Protein AF-A0A537J3Q1-F1 (afdb_monomer_lite)

pLDDT: mean 94.46, std 5.45, range [74.19, 98.38]

Secondary structure (DSSP, 8-state):
-EEES---HHHHHHHHHTTS-S-SS--GGGGT-EEEE-EEETTEEE--S--HHHHHHHHHTT-EEGGG-S-TTS--S---TTEEESS-HHHHHHHHTTS----TT--GGGG-

Structure (mmCIF, N/CA/C/O backbone):
data_AF-A0A537J3Q1-F1
#
_entry.id   AF-A0A537J3Q1-F1
#
loop_
_atom_site.group_PDB
_atom_site.id
_atom_site.type_symbol
_atom_site.label_atom_id
_atom_site.label_alt_id
_atom_site.label_comp_id
_atom_site.label_asym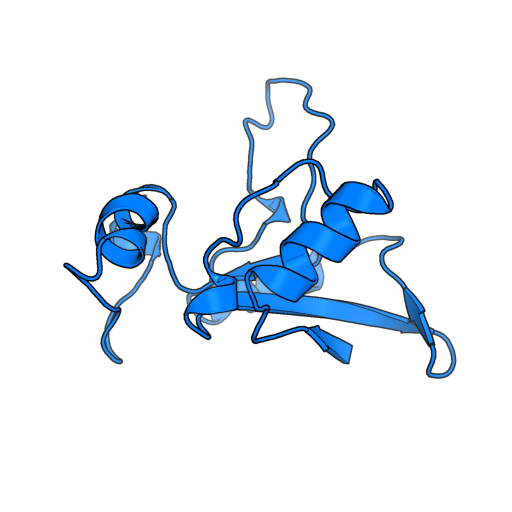_id
_atom_site.label_entity_id
_atom_site.label_seq_id
_atom_site.pdbx_PDB_ins_code
_atom_site.Cartn_x
_atom_site.Cartn_y
_atom_site.Cartn_z
_atom_site.occupancy
_atom_site.B_iso_or_equiv
_atom_site.auth_seq_id
_atom_site.auth_comp_id
_atom_site.auth_asym_id
_atom_site.auth_atom_id
_atom_site.pdbx_PDB_model_num
ATOM 1 N N . MET A 1 1 ? 9.613 -8.402 -6.698 1.00 95.69 1 MET A N 1
ATOM 2 C CA . MET A 1 1 ? 10.164 -8.836 -5.399 1.00 95.69 1 MET A CA 1
ATOM 3 C C . MET A 1 1 ? 9.420 -8.128 -4.284 1.00 95.69 1 MET A C 1
ATOM 5 O O . MET A 1 1 ? 9.027 -6.983 -4.477 1.00 95.69 1 MET A O 1
ATOM 9 N N . VAL A 1 2 ? 9.225 -8.790 -3.145 1.00 97.19 2 VAL A N 1
ATOM 10 C CA . VAL A 1 2 ? 8.698 -8.139 -1.936 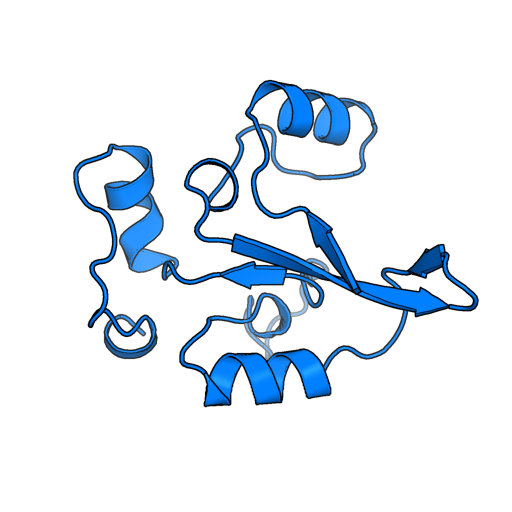1.00 97.19 2 VAL A CA 1
ATOM 11 C C . VAL A 1 2 ? 9.773 -7.196 -1.399 1.00 97.19 2 VAL A C 1
ATOM 13 O O . VAL A 1 2 ? 10.895 -7.640 -1.165 1.00 97.19 2 VAL A O 1
ATOM 16 N N . PHE A 1 3 ? 9.451 -5.911 -1.259 1.00 97.69 3 PHE A N 1
ATOM 17 C CA . PHE A 1 3 ? 10.389 -4.900 -0.768 1.00 97.69 3 PHE A CA 1
ATOM 18 C C . PHE A 1 3 ? 10.155 -4.573 0.705 1.00 97.69 3 PHE A C 1
ATOM 20 O O . PHE A 1 3 ? 11.093 -4.581 1.498 1.00 97.69 3 PHE A O 1
ATOM 27 N N . GLU A 1 4 ? 8.906 -4.303 1.086 1.00 97.50 4 GLU A N 1
ATOM 28 C CA . GLU A 1 4 ? 8.570 -3.929 2.457 1.00 97.50 4 GLU A CA 1
ATOM 29 C C . GLU A 1 4 ? 7.147 -4.356 2.812 1.00 97.50 4 GLU A C 1
ATOM 31 O O . GLU A 1 4 ? 6.202 -4.046 2.094 1.00 97.50 4 GLU A O 1
ATOM 36 N N . THR A 1 5 ? 6.993 -5.053 3.938 1.00 97.31 5 THR A N 1
ATOM 37 C CA . THR A 1 5 ? 5.690 -5.446 4.489 1.00 97.31 5 THR A CA 1
ATOM 38 C C . THR A 1 5 ? 5.376 -4.585 5.707 1.00 97.31 5 THR A C 1
ATOM 40 O O . THR A 1 5 ? 4.729 -3.549 5.593 1.00 97.31 5 THR A O 1
ATOM 43 N N . PHE A 1 6 ? 5.897 -4.947 6.876 1.00 97.94 6 PHE A N 1
ATOM 44 C CA . PHE A 1 6 ? 5.773 -4.136 8.074 1.00 97.94 6 PHE A CA 1
ATOM 45 C C . PHE A 1 6 ? 6.668 -2.896 7.996 1.00 97.94 6 PHE A C 1
ATOM 47 O O . PHE A 1 6 ? 7.870 -2.994 7.749 1.00 97.94 6 PHE A O 1
ATOM 54 N N . ARG A 1 7 ? 6.083 -1.735 8.299 1.00 98.12 7 ARG A N 1
ATOM 55 C CA . ARG A 1 7 ? 6.793 -0.462 8.459 1.00 98.12 7 ARG A CA 1
ATOM 56 C C . ARG A 1 7 ? 6.455 0.109 9.825 1.00 98.12 7 ARG A C 1
ATOM 58 O O . ARG A 1 7 ? 5.284 0.253 10.158 1.00 98.12 7 ARG A O 1
ATOM 65 N N . SER A 1 8 ? 7.474 0.460 10.602 1.00 98.00 8 SER A N 1
ATOM 66 C CA . SER A 1 8 ? 7.284 1.134 11.887 1.00 98.00 8 SER A CA 1
ATOM 67 C C . SER A 1 8 ? 7.098 2.642 11.706 1.00 98.00 8 SER A C 1
ATOM 69 O O . SER A 1 8 ? 7.541 3.228 10.714 1.00 98.00 8 SER A O 1
ATOM 71 N N . GLN A 1 9 ? 6.527 3.304 12.715 1.00 97.88 9 GLN A N 1
ATOM 72 C CA . GLN A 1 9 ? 6.448 4.769 12.748 1.00 97.88 9 GLN A CA 1
ATOM 73 C C . GLN A 1 9 ? 7.837 5.435 12.678 1.00 97.88 9 GLN A C 1
ATOM 75 O O . GLN A 1 9 ? 7.991 6.453 12.008 1.00 97.88 9 GLN A O 1
ATOM 80 N N . ALA A 1 10 ? 8.862 4.850 13.307 1.00 98.31 10 ALA A N 1
ATOM 81 C CA . ALA A 1 10 ? 10.233 5.359 13.227 1.00 98.31 10 ALA A CA 1
ATOM 82 C C . ALA A 1 10 ? 10.791 5.287 11.795 1.00 98.31 10 ALA A C 1
ATOM 84 O O . ALA A 1 10 ? 11.384 6.249 11.309 1.00 98.31 10 ALA A O 1
ATOM 85 N N . ARG A 1 11 ? 10.548 4.178 11.080 1.00 97.50 11 ARG A N 1
ATOM 86 C CA . ARG A 1 11 ? 10.955 4.044 9.676 1.00 97.50 11 ARG A CA 1
ATOM 87 C C . ARG A 1 11 ? 10.190 5.006 8.767 1.00 97.50 11 ARG A C 1
ATOM 89 O O . ARG A 1 11 ? 10.804 5.627 7.908 1.00 97.50 11 ARG A O 1
ATOM 96 N N . GLN A 1 12 ? 8.889 5.191 8.989 1.00 97.94 12 GLN A N 1
ATOM 97 C CA . GLN A 1 12 ? 8.105 6.192 8.261 1.00 97.94 12 GLN A CA 1
ATOM 98 C C . GLN A 1 12 ? 8.649 7.610 8.479 1.00 97.94 12 GLN A C 1
ATOM 100 O O . GLN A 1 12 ? 8.780 8.370 7.523 1.00 97.94 12 GLN A O 1
ATOM 105 N N . GLN A 1 13 ? 9.002 7.958 9.718 1.00 98.25 13 GLN A N 1
ATOM 106 C CA . GLN A 1 13 ? 9.576 9.262 10.037 1.00 98.25 13 GLN A CA 1
ATOM 107 C C . GLN A 1 13 ? 10.921 9.478 9.331 1.00 98.25 13 GLN A C 1
ATOM 109 O O . GLN A 1 13 ? 11.147 10.559 8.790 1.00 98.25 13 GLN A O 1
ATOM 114 N N . LEU A 1 14 ? 11.777 8.452 9.274 1.00 98.12 14 LEU A N 1
ATOM 115 C CA . LEU A 1 14 ? 13.031 8.503 8.522 1.00 98.12 14 LEU A CA 1
ATOM 116 C C . LEU A 1 14 ? 12.783 8.744 7.024 1.00 98.12 14 LEU A C 1
ATOM 118 O O . LEU A 1 14 ? 13.390 9.638 6.441 1.00 98.12 14 LEU A O 1
ATOM 122 N N . LEU A 1 15 ? 11.860 7.994 6.410 1.00 96.12 15 LEU A N 1
ATOM 123 C CA . LEU A 1 15 ? 11.501 8.170 4.997 1.00 96.12 15 LEU A CA 1
ATOM 124 C C . LEU A 1 15 ? 10.943 9.573 4.724 1.00 96.12 15 LEU A C 1
ATOM 126 O O . LEU A 1 15 ? 11.255 10.172 3.697 1.00 96.12 15 LEU A O 1
ATOM 130 N N . PHE A 1 16 ? 10.144 10.114 5.648 1.00 96.62 16 PHE A N 1
ATOM 131 C CA . PHE A 1 16 ? 9.613 11.471 5.546 1.00 96.62 16 PHE A CA 1
ATOM 132 C C . PHE A 1 16 ? 10.734 12.517 5.598 1.00 96.62 16 PHE A C 1
ATOM 134 O O . PHE A 1 16 ? 10.784 13.407 4.755 1.00 96.62 16 PHE A O 1
ATOM 141 N N . GLN A 1 17 ? 11.676 12.382 6.537 1.00 97.75 17 GLN A N 1
ATOM 142 C CA . GLN A 1 17 ? 12.839 13.272 6.653 1.00 97.75 17 GLN A CA 1
ATOM 143 C C . GLN A 1 17 ? 13.747 13.222 5.416 1.00 97.75 17 GLN A C 1
ATOM 145 O O . GLN A 1 17 ? 14.326 14.235 5.038 1.00 97.75 17 GLN A O 1
ATOM 150 N N . GLN A 1 18 ? 13.842 12.061 4.766 1.00 97.31 18 GLN A N 1
ATOM 151 C CA . GLN A 1 18 ? 14.575 11.872 3.511 1.00 97.31 18 GLN A CA 1
ATOM 152 C C . GLN A 1 18 ? 13.812 12.381 2.275 1.00 97.31 18 GLN A C 1
ATOM 154 O O . GLN A 1 18 ? 14.348 12.341 1.170 1.00 97.31 18 GLN A O 1
ATOM 159 N N . GLY A 1 19 ? 12.559 12.824 2.429 1.00 93.94 19 GLY A N 1
ATOM 160 C CA . GLY A 1 19 ? 11.700 13.234 1.317 1.00 93.94 19 GLY A CA 1
ATOM 161 C C . GLY A 1 19 ? 11.191 12.075 0.449 1.00 93.94 19 GLY A C 1
ATOM 162 O O . GLY A 1 19 ? 10.606 12.318 -0.603 1.00 93.94 19 GLY A O 1
ATOM 163 N N . ALA A 1 20 ? 11.374 10.821 0.878 1.00 90.94 20 ALA A N 1
ATOM 164 C CA . ALA A 1 20 ? 10.931 9.628 0.152 1.00 90.94 20 ALA A CA 1
ATOM 165 C C . ALA A 1 20 ? 9.409 9.405 0.235 1.00 90.94 20 ALA A C 1
ATOM 167 O O . ALA A 1 20 ? 8.837 8.641 -0.536 1.00 90.94 20 ALA A O 1
ATOM 168 N N . THR A 1 21 ? 8.734 10.072 1.170 1.00 90.62 21 THR A N 1
ATOM 169 C CA . THR A 1 21 ? 7.279 10.040 1.332 1.00 90.62 21 THR A CA 1
ATOM 170 C C . THR A 1 21 ? 6.773 11.391 1.822 1.00 90.62 21 THR A C 1
ATOM 172 O O . THR A 1 21 ? 7.473 12.115 2.526 1.00 90.62 21 THR A O 1
ATOM 175 N N . LYS A 1 22 ? 5.526 11.723 1.475 1.00 90.00 22 LYS A N 1
ATOM 176 C CA . LYS A 1 22 ? 4.831 12.920 1.975 1.00 90.00 22 LYS A CA 1
ATOM 177 C C . LYS A 1 22 ? 4.099 12.668 3.300 1.00 90.00 22 LYS A C 1
ATOM 179 O O . LYS A 1 22 ? 3.614 13.614 3.914 1.00 90.00 22 LYS A O 1
ATOM 184 N N . LEU A 1 23 ? 3.998 11.410 3.739 1.00 91.25 23 LEU A N 1
ATOM 185 C CA . LEU A 1 23 ? 3.236 11.020 4.925 1.00 91.25 23 LEU A CA 1
ATOM 186 C C . LEU A 1 23 ? 4.145 10.923 6.153 1.00 91.25 23 LEU A C 1
ATOM 188 O O . LEU A 1 23 ? 5.103 10.155 6.166 1.00 91.25 23 LEU A O 1
ATOM 192 N N . GLN A 1 24 ? 3.816 11.663 7.211 1.00 95.25 24 GLN A N 1
ATOM 193 C CA . GLN A 1 24 ? 4.560 11.605 8.477 1.00 95.25 24 GLN A CA 1
ATOM 194 C C . GLN A 1 24 ? 4.172 10.402 9.338 1.00 95.25 24 GLN A C 1
ATOM 196 O O . GLN A 1 24 ? 5.007 9.856 10.055 1.00 95.25 24 GLN A O 1
ATOM 201 N N . LYS A 1 25 ? 2.898 10.006 9.296 1.00 96.38 25 LYS A N 1
ATOM 202 C CA . LYS A 1 25 ? 2.370 8.882 10.072 1.00 96.38 25 LYS A CA 1
ATOM 203 C C . LYS A 1 25 ? 2.331 7.633 9.216 1.00 96.38 25 LYS A C 1
ATOM 205 O O . LYS A 1 25 ? 1.977 7.699 8.040 1.00 96.38 25 LYS A O 1
ATOM 210 N N . VAL A 1 26 ? 2.715 6.509 9.807 1.00 96.06 26 VAL A N 1
ATOM 211 C CA . VAL A 1 26 ? 2.666 5.227 9.114 1.00 96.06 26 VAL A CA 1
ATOM 212 C C . VAL A 1 26 ? 1.216 4.771 8.963 1.00 96.06 26 VAL A C 1
ATOM 214 O O . VAL A 1 26 ? 0.413 4.919 9.883 1.00 96.06 26 VAL A O 1
ATOM 217 N N . GLY 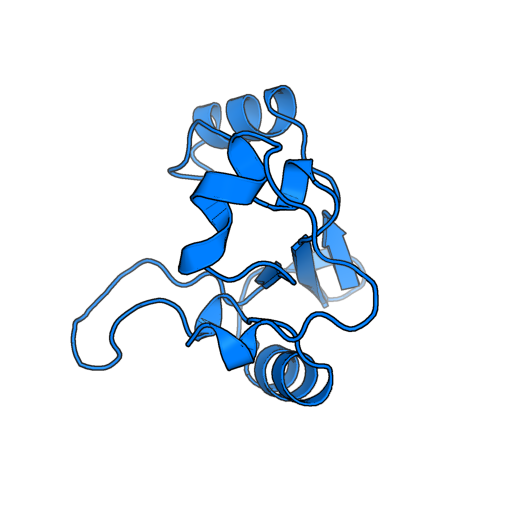A 1 27 ? 0.884 4.254 7.782 1.00 95.88 27 GLY A N 1
ATOM 218 C CA . GLY A 1 27 ? -0.443 3.731 7.470 1.00 95.88 27 GLY A CA 1
ATOM 219 C C . GLY A 1 27 ? -0.557 2.227 7.714 1.00 95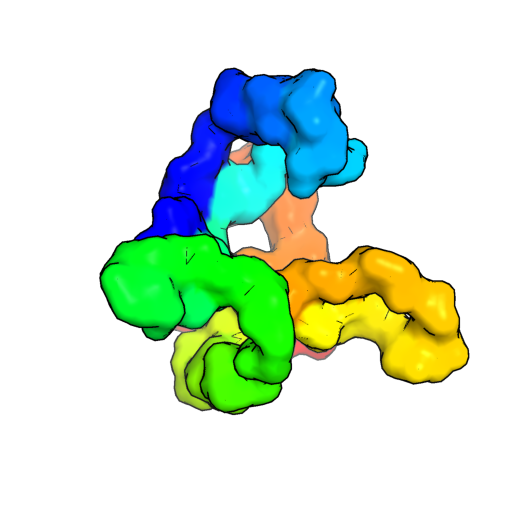.88 27 GLY A C 1
ATOM 220 O O . GLY A 1 27 ? -0.023 1.676 8.678 1.00 95.88 27 GLY A O 1
ATOM 221 N N . VAL A 1 28 ? -1.229 1.547 6.785 1.00 97.75 28 VAL A N 1
ATOM 222 C CA . VAL A 1 28 ? -1.612 0.128 6.873 1.00 97.75 28 VAL A CA 1
ATOM 223 C C . VAL A 1 28 ? -0.416 -0.827 7.050 1.00 97.75 28 VAL A C 1
ATOM 225 O O . VAL A 1 28 ? -0.550 -1.857 7.714 1.00 97.75 28 VAL A O 1
ATOM 228 N N . HIS A 1 29 ? 0.780 -0.462 6.573 1.00 98.25 29 HIS A N 1
ATOM 229 C CA . HIS A 1 29 ? 2.012 -1.229 6.808 1.00 98.25 29 HIS A CA 1
ATOM 230 C C . HIS A 1 29 ? 2.295 -1.499 8.296 1.00 98.25 29 HIS A C 1
ATOM 232 O O . HIS A 1 29 ? 2.789 -2.570 8.639 1.00 98.25 29 HIS A O 1
ATOM 238 N N . ASN A 1 30 ? 1.947 -0.579 9.202 1.00 98.06 30 ASN A N 1
ATOM 239 C CA . ASN A 1 30 ? 2.187 -0.745 10.643 1.00 98.06 30 ASN A CA 1
ATOM 240 C C . ASN A 1 30 ? 1.316 -1.834 11.287 1.00 98.06 30 ASN A C 1
ATOM 242 O O . ASN A 1 30 ? 1.523 -2.196 12.440 1.00 98.06 30 ASN A O 1
ATOM 246 N N . PHE A 1 31 ? 0.347 -2.361 10.542 1.00 97.81 31 PHE A N 1
ATOM 247 C CA . PHE A 1 31 ? -0.569 -3.410 10.980 1.00 97.81 31 PHE A CA 1
ATOM 248 C C . PHE A 1 31 ? -0.293 -4.753 10.289 1.00 97.81 31 PHE A C 1
ATOM 250 O O . PHE A 1 31 ? -1.036 -5.709 10.503 1.00 97.81 31 PHE A O 1
ATOM 257 N N . GLY A 1 32 ? 0.752 -4.835 9.452 1.00 97.12 32 GLY A N 1
ATOM 258 C CA . GLY A 1 32 ? 1.085 -6.045 8.690 1.00 97.12 32 GLY A CA 1
ATOM 259 C C . GLY A 1 32 ? 0.079 -6.373 7.582 1.00 97.12 32 GLY A C 1
ATOM 260 O O . GLY A 1 32 ? -0.001 -7.514 7.144 1.00 97.12 32 GLY A O 1
ATOM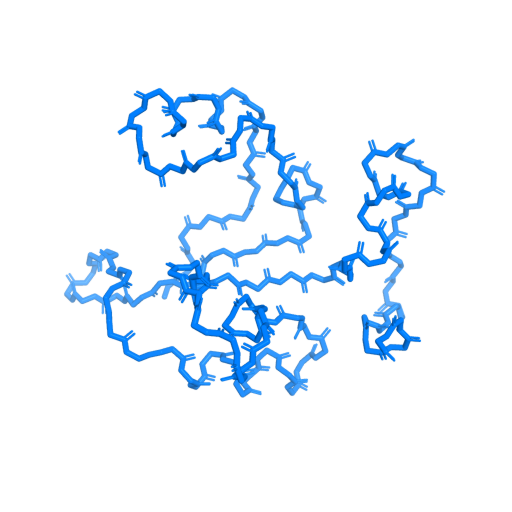 261 N N . LEU A 1 33 ? -0.705 -5.383 7.145 1.00 97.88 33 LEU A N 1
ATOM 262 C CA . LEU A 1 33 ? -1.803 -5.551 6.184 1.00 97.88 33 LEU A CA 1
ATOM 263 C C . LEU A 1 33 ? -1.512 -4.914 4.819 1.00 97.88 33 LEU A C 1
ATOM 265 O O . LEU A 1 33 ? -2.425 -4.777 4.005 1.00 97.88 33 LEU A O 1
ATOM 269 N N . ALA A 1 34 ? -0.270 -4.495 4.586 1.00 98.25 34 ALA A N 1
ATOM 270 C CA . ALA A 1 34 ? 0.174 -3.909 3.331 1.00 98.25 34 ALA A CA 1
ATOM 271 C C . ALA A 1 34 ? 1.555 -4.426 2.930 1.00 98.25 34 ALA A C 1
ATOM 273 O O . ALA A 1 34 ? 2.339 -4.871 3.775 1.00 98.25 34 ALA A O 1
ATOM 274 N N . CYS A 1 35 ? 1.836 -4.359 1.635 1.00 98.19 35 CYS A N 1
ATOM 275 C CA . CYS A 1 35 ? 3.090 -4.789 1.049 1.00 98.19 35 CYS A CA 1
ATOM 276 C C . CYS A 1 35 ? 3.436 -3.917 -0.157 1.00 98.19 35 CYS A C 1
ATOM 278 O O . CYS A 1 35 ? 2.599 -3.712 -1.031 1.00 98.19 35 CYS A O 1
ATOM 280 N N . ASP A 1 36 ? 4.696 -3.499 -0.241 1.00 98.06 36 ASP A N 1
ATOM 281 C CA . ASP A 1 36 ? 5.260 -2.902 -1.446 1.00 98.06 36 ASP A CA 1
ATOM 282 C C . ASP A 1 36 ? 5.984 -3.994 -2.243 1.00 98.06 36 ASP A C 1
ATOM 284 O O . ASP A 1 36 ? 6.909 -4.651 -1.744 1.00 98.06 36 ASP A O 1
ATOM 288 N N . ILE A 1 37 ? 5.551 -4.211 -3.484 1.00 98.38 37 ILE A N 1
ATOM 289 C CA . ILE A 1 37 ? 6.118 -5.184 -4.419 1.00 98.38 37 ILE A CA 1
ATOM 290 C C . ILE A 1 37 ? 6.714 -4.419 -5.597 1.00 98.38 37 ILE A C 1
ATOM 292 O O . ILE A 1 37 ? 6.015 -3.843 -6.424 1.00 98.38 37 ILE A O 1
ATOM 296 N N . VAL A 1 38 ? 8.040 -4.439 -5.683 1.00 97.88 38 VAL A N 1
ATOM 297 C CA . VAL A 1 38 ? 8.809 -3.689 -6.685 1.00 97.88 38 VAL A CA 1
ATOM 298 C C . VAL A 1 38 ? 9.367 -4.622 -7.755 1.00 97.88 38 VAL A C 1
ATOM 300 O O . VAL A 1 38 ? 9.447 -5.843 -7.565 1.00 97.88 38 VAL A O 1
ATOM 303 N N . LYS A 1 39 ? 9.806 -4.076 -8.890 1.00 97.44 39 LYS A N 1
ATOM 304 C CA . LYS A 1 39 ? 10.531 -4.876 -9.886 1.00 97.44 39 LYS A CA 1
ATOM 305 C C . LYS A 1 39 ? 11.895 -5.269 -9.334 1.00 97.44 39 LYS A C 1
ATOM 307 O O . LYS A 1 39 ? 12.511 -4.496 -8.611 1.00 97.44 39 LYS A O 1
ATOM 312 N N . SER A 1 40 ? 12.355 -6.464 -9.690 1.00 97.12 40 SER A N 1
ATOM 313 C CA . SER A 1 40 ? 13.744 -6.868 -9.476 1.00 97.12 40 SER A CA 1
ATOM 314 C C . SER A 1 40 ? 14.457 -6.795 -10.818 1.00 97.12 40 SER A C 1
ATOM 316 O O . SER A 1 40 ? 14.099 -7.525 -11.741 1.00 97.12 40 SER A O 1
ATOM 318 N N . ILE A 1 41 ? 15.411 -5.879 -10.945 1.00 96.69 41 ILE A N 1
ATOM 319 C CA . ILE A 1 41 ? 16.215 -5.689 -12.152 1.00 96.69 41 ILE A CA 1
ATOM 320 C C . ILE A 1 41 ? 17.637 -6.087 -11.785 1.00 96.69 41 ILE A C 1
ATOM 322 O O . ILE A 1 41 ? 18.293 -5.388 -11.023 1.00 96.69 41 ILE A O 1
ATOM 326 N N . ASN A 1 42 ? 18.091 -7.239 -12.281 1.00 96.06 42 ASN A N 1
ATOM 327 C CA . ASN A 1 42 ? 19.394 -7.821 -11.929 1.00 96.06 42 ASN A CA 1
ATOM 328 C C . ASN A 1 42 ? 19.599 -8.040 -10.415 1.00 96.06 42 ASN A C 1
ATOM 330 O O . ASN A 1 42 ? 20.719 -7.968 -9.925 1.00 96.06 42 ASN A O 1
ATOM 334 N N . GLY A 1 43 ? 18.521 -8.310 -9.672 1.00 95.50 43 GLY A N 1
ATOM 335 C CA . GLY A 1 43 ? 18.561 -8.483 -8.216 1.00 95.50 43 GLY A CA 1
ATOM 336 C C . GLY A 1 43 ? 18.289 -7.203 -7.423 1.00 95.50 43 GLY A C 1
ATOM 337 O O . GLY A 1 43 ? 17.883 -7.300 -6.267 1.00 95.50 43 GLY A O 1
ATOM 338 N N . ASP A 1 44 ? 18.384 -6.029 -8.050 1.00 97.25 44 ASP A N 1
ATOM 339 C CA . ASP A 1 44 ? 18.150 -4.747 -7.385 1.00 97.25 44 ASP A CA 1
ATOM 340 C C . ASP A 1 44 ? 16.677 -4.306 -7.458 1.00 97.25 44 ASP A C 1
ATOM 342 O O . ASP A 1 44 ? 16.000 -4.537 -8.471 1.00 97.25 44 ASP A O 1
ATOM 346 N N . PRO A 1 45 ? 16.149 -3.649 -6.407 1.00 97.12 45 PRO A N 1
ATOM 347 C CA . PRO A 1 45 ? 14.784 -3.139 -6.398 1.00 97.12 45 PRO A CA 1
ATOM 348 C C . PRO A 1 45 ? 14.621 -1.922 -7.320 1.00 97.12 45 PRO A C 1
ATOM 350 O O . PRO A 1 45 ? 15.437 -1.001 -7.325 1.00 97.12 45 PRO A O 1
ATOM 353 N N . SER A 1 46 ? 13.513 -1.878 -8.062 1.00 96.31 46 SER A N 1
ATOM 354 C CA . SER A 1 46 ? 13.136 -0.737 -8.899 1.00 96.31 46 SER A CA 1
ATOM 355 C C . SER A 1 46 ? 11.647 -0.411 -8.785 1.00 96.31 46 SER A C 1
ATOM 357 O O . SER A 1 46 ? 10.785 -1.250 -9.052 1.00 96.31 46 SER A O 1
ATOM 359 N N . TRP A 1 47 ? 11.359 0.850 -8.458 1.00 94.81 47 TRP A N 1
ATOM 360 C CA . TRP A 1 47 ? 10.016 1.446 -8.414 1.00 94.81 47 TRP A CA 1
ATOM 361 C C . TRP A 1 47 ? 9.556 1.996 -9.769 1.00 94.81 47 TRP A C 1
ATOM 363 O O . TRP A 1 47 ? 8.499 2.609 -9.866 1.00 94.81 47 TRP A O 1
ATOM 373 N N . LYS A 1 48 ? 10.372 1.847 -10.820 1.00 93.00 48 LYS A N 1
ATOM 374 C CA . LYS A 1 48 ? 10.091 2.418 -12.140 1.00 93.00 48 LYS A CA 1
ATOM 375 C C . LYS A 1 48 ? 9.378 1.422 -13.053 1.00 93.00 48 LYS A C 1
ATOM 377 O O . LYS A 1 48 ? 9.681 0.228 -13.067 1.00 93.00 48 LYS A O 1
ATOM 382 N N . GLY A 1 49 ? 8.536 1.967 -13.925 1.00 91.94 49 GLY A N 1
ATOM 383 C CA . GLY A 1 49 ? 7.866 1.249 -15.006 1.00 91.94 49 GLY A CA 1
ATOM 384 C C . GLY A 1 49 ? 6.449 0.813 -14.648 1.00 91.94 49 GLY A C 1
ATOM 385 O O . GLY A 1 49 ? 5.900 1.241 -13.643 1.00 91.94 49 GLY A O 1
ATOM 386 N N . ASP A 1 50 ? 5.873 -0.030 -15.503 1.00 94.12 50 ASP A N 1
ATOM 387 C CA . ASP A 1 50 ? 4.482 -0.470 -15.378 1.00 94.12 50 ASP A CA 1
ATOM 388 C C . ASP A 1 50 ? 4.286 -1.575 -14.324 1.00 94.12 50 ASP A C 1
ATOM 390 O O . ASP A 1 50 ? 5.059 -2.538 -14.295 1.00 94.12 50 ASP A O 1
ATOM 394 N N . PHE A 1 51 ? 3.255 -1.426 -13.494 1.00 97.25 51 PHE A N 1
ATOM 395 C CA . PHE A 1 51 ? 2.821 -2.364 -12.456 1.00 97.25 51 PHE A CA 1
ATOM 396 C C . PHE A 1 51 ? 1.375 -2.850 -12.675 1.00 97.25 51 PHE A C 1
ATOM 398 O O . PHE A 1 51 ? 0.794 -3.442 -11.774 1.00 97.25 51 PHE A O 1
ATOM 405 N N . SER A 1 52 ? 0.798 -2.655 -13.863 1.00 96.44 52 SER A N 1
ATOM 406 C CA . SER A 1 52 ? -0.544 -3.131 -14.240 1.00 96.44 52 SER A CA 1
ATOM 407 C C . SER A 1 52 ? -0.785 -4.608 -13.902 1.00 96.44 52 SER A C 1
ATOM 409 O O . SER A 1 52 ? -1.764 -4.930 -13.239 1.00 96.44 52 SER A O 1
ATOM 411 N N . LEU A 1 53 ? 0.163 -5.492 -14.234 1.00 97.12 53 LEU A N 1
ATOM 412 C CA . LEU A 1 53 ? 0.094 -6.917 -13.883 1.00 97.12 53 LEU A CA 1
ATOM 413 C C . LEU A 1 53 ? 0.002 -7.154 -12.364 1.00 97.12 53 LEU A C 1
ATOM 415 O O . LEU A 1 53 ? -0.674 -8.079 -11.922 1.00 97.12 53 LEU A O 1
ATOM 419 N N . LEU A 1 54 ? 0.681 -6.337 -11.549 1.00 98.19 54 LEU A N 1
ATOM 420 C CA . LEU A 1 54 ? 0.544 -6.415 -10.092 1.00 98.19 54 LEU A CA 1
ATOM 421 C C . LEU A 1 54 ? -0.878 -6.031 -9.667 1.00 98.19 54 LEU A C 1
ATOM 423 O O . LEU A 1 54 ? -1.428 -6.701 -8.799 1.00 98.19 54 LEU A O 1
ATOM 427 N N . GLY A 1 55 ? -1.465 -5.004 -10.284 1.00 97.50 55 GLY A N 1
ATOM 428 C CA . GLY A 1 55 ? -2.857 -4.613 -10.064 1.00 97.50 55 GLY A CA 1
ATOM 429 C C . GLY A 1 55 ? -3.841 -5.732 -10.403 1.00 97.50 55 GLY A C 1
ATOM 430 O O . GLY A 1 55 ? -4.628 -6.127 -9.548 1.00 97.50 55 GLY A O 1
ATOM 431 N N . GLU A 1 56 ? -3.728 -6.325 -11.595 1.00 98.06 56 GLU A N 1
ATOM 432 C CA . GLU A 1 56 ? -4.572 -7.453 -12.022 1.00 98.06 56 GLU A CA 1
ATOM 433 C C . GLU A 1 56 ? -4.500 -8.629 -11.037 1.00 98.06 56 GLU A C 1
ATOM 435 O O . GLU A 1 56 ? -5.524 -9.188 -10.629 1.00 98.06 56 GLU A O 1
ATOM 440 N N . LEU A 1 57 ? -3.286 -8.984 -10.601 1.00 97.88 57 LEU A N 1
ATOM 441 C CA . LEU A 1 57 ? -3.098 -10.036 -9.609 1.00 97.88 57 LEU A CA 1
ATOM 442 C C . LEU A 1 57 ? -3.679 -9.631 -8.252 1.00 97.88 57 LEU A C 1
ATOM 444 O O . LEU A 1 57 ? -4.390 -10.432 -7.648 1.00 97.88 57 LEU A O 1
ATOM 448 N N . ALA A 1 58 ? -3.435 -8.408 -7.780 1.00 97.69 58 ALA A N 1
ATOM 449 C CA . ALA A 1 58 ? -3.992 -7.913 -6.524 1.00 97.69 58 ALA A CA 1
ATOM 450 C C . ALA A 1 58 ? -5.520 -8.057 -6.508 1.00 97.69 58 ALA A C 1
ATOM 452 O O . ALA A 1 58 ? -6.067 -8.649 -5.577 1.00 97.69 58 ALA A O 1
ATOM 453 N N . HIS A 1 59 ? -6.187 -7.642 -7.586 1.00 96.62 59 HIS A N 1
ATOM 454 C CA . HIS A 1 59 ? -7.635 -7.768 -7.734 1.00 96.62 59 HIS A CA 1
ATOM 455 C C . HIS A 1 59 ? -8.090 -9.227 -7.705 1.00 96.62 59 HIS A C 1
ATOM 457 O O . HIS A 1 59 ? -9.006 -9.572 -6.959 1.00 96.62 59 HIS A O 1
ATOM 463 N N . SER A 1 60 ? -7.406 -10.109 -8.443 1.00 96.88 60 SER A N 1
ATOM 464 C CA . SER A 1 60 ? -7.734 -11.543 -8.481 1.00 96.88 60 SER A CA 1
ATOM 465 C C . SER A 1 60 ? -7.612 -12.247 -7.120 1.00 96.88 60 SER A C 1
ATOM 467 O O . SER A 1 60 ? -8.267 -13.263 -6.892 1.00 96.88 60 SER A O 1
ATOM 469 N N . TYR A 1 61 ? -6.811 -11.691 -6.205 1.00 95.31 61 TYR A N 1
ATOM 470 C CA . TYR A 1 61 ? -6.589 -12.211 -4.855 1.00 95.31 61 TYR A CA 1
ATOM 471 C C . TYR A 1 61 ? -7.284 -11.393 -3.754 1.00 95.31 61 TYR A C 1
ATOM 473 O O . TYR A 1 61 ? -7.012 -11.611 -2.572 1.00 95.31 61 TYR A O 1
ATOM 481 N N . GLY A 1 62 ? -8.192 -10.475 -4.100 1.00 94.69 62 GLY A N 1
ATOM 482 C CA . GLY A 1 62 ? -8.955 -9.720 -3.102 1.00 94.69 62 GLY A CA 1
ATOM 483 C C . GLY A 1 62 ? -8.124 -8.673 -2.348 1.00 94.69 62 GLY A C 1
ATOM 484 O O . GLY A 1 62 ? -8.361 -8.435 -1.163 1.00 94.69 62 GLY A O 1
ATOM 485 N N . LEU A 1 63 ? -7.120 -8.077 -2.996 1.00 96.94 63 LEU A N 1
ATOM 486 C CA . LEU A 1 63 ? -6.282 -7.008 -2.450 1.00 96.94 63 LEU A CA 1
ATOM 487 C C . LEU A 1 63 ? -6.546 -5.692 -3.179 1.00 96.94 63 LEU A C 1
ATOM 489 O O . LEU A 1 63 ? -6.673 -5.657 -4.398 1.00 96.94 63 LEU A O 1
ATOM 493 N N . ILE A 1 64 ? -6.528 -4.589 -2.434 1.00 97.06 64 ILE A N 1
ATOM 494 C CA . ILE A 1 64 ? -6.545 -3.245 -3.012 1.00 97.06 64 ILE A CA 1
ATOM 495 C C . ILE A 1 64 ? -5.161 -2.932 -3.563 1.00 97.06 64 ILE A C 1
ATOM 497 O O . ILE A 1 64 ? -4.160 -3.151 -2.878 1.00 97.06 64 ILE A O 1
ATOM 501 N N . TRP A 1 65 ? -5.115 -2.356 -4.760 1.00 97.31 65 TRP A N 1
ATOM 502 C CA . TRP A 1 65 ? -3.894 -1.872 -5.386 1.00 97.31 65 TRP A CA 1
ATOM 503 C C . TRP A 1 65 ? -3.814 -0.343 -5.320 1.00 97.31 65 TRP A C 1
ATOM 505 O O . TRP A 1 65 ? -4.770 0.361 -5.636 1.00 97.31 65 TRP A O 1
ATOM 515 N N . GLY A 1 66 ? -2.660 0.192 -4.916 1.00 94.88 66 GLY A N 1
ATOM 516 C CA . GLY A 1 66 ? -2.445 1.637 -4.801 1.00 94.88 66 GLY A CA 1
ATOM 517 C C . GLY A 1 66 ? -2.409 2.374 -6.145 1.00 94.88 66 GLY A C 1
ATOM 518 O O . GLY A 1 66 ? -2.514 3.600 -6.178 1.00 94.88 66 GLY A O 1
ATOM 519 N N . GLY A 1 67 ? -2.301 1.644 -7.261 1.00 93.38 67 GLY A N 1
ATOM 520 C CA . GLY A 1 67 ? -2.451 2.200 -8.608 1.00 93.38 67 GLY A CA 1
ATOM 521 C C . GLY A 1 67 ? -3.878 2.647 -8.938 1.00 93.38 67 GLY A C 1
ATOM 522 O O . GLY A 1 67 ? -4.041 3.524 -9.781 1.00 93.38 67 GLY A O 1
ATOM 523 N N . ASP A 1 68 ? -4.886 2.122 -8.232 1.00 91.69 68 ASP A N 1
ATOM 524 C CA . ASP A 1 68 ? -6.290 2.520 -8.403 1.00 91.69 68 ASP A CA 1
ATOM 525 C C . ASP A 1 68 ? -6.644 3.798 -7.630 1.00 91.69 68 ASP A C 1
ATOM 527 O O . ASP A 1 68 ? -7.757 4.314 -7.733 1.00 91.69 68 ASP A O 1
ATOM 531 N N . TRP A 1 69 ? -5.733 4.303 -6.793 1.00 90.25 69 TRP A N 1
ATOM 532 C CA . TRP A 1 69 ? -6.021 5.446 -5.939 1.00 90.25 69 TRP A CA 1
ATOM 533 C C . TRP A 1 69 ? -6.013 6.761 -6.705 1.00 90.25 69 TRP A C 1
ATOM 535 O O . TRP A 1 69 ? -5.047 7.115 -7.375 1.00 90.25 69 TRP A O 1
ATOM 545 N N . GLY A 1 70 ? -7.070 7.536 -6.477 1.00 83.94 70 GLY A N 1
ATOM 546 C CA . GLY A 1 70 ? -7.318 8.800 -7.150 1.00 83.94 70 GLY A CA 1
ATOM 547 C C . GLY A 1 70 ? -8.532 8.701 -8.063 1.00 83.94 70 GLY A C 1
ATOM 548 O O . GLY A 1 70 ? -9.196 7.674 -8.152 1.00 83.94 70 GLY A O 1
ATOM 549 N N . ASN A 1 71 ? -8.876 9.815 -8.696 1.00 78.56 71 ASN A N 1
ATOM 550 C CA . ASN A 1 71 ? -9.929 9.847 -9.699 1.00 78.56 71 ASN A CA 1
ATOM 551 C C . ASN A 1 71 ? -9.249 9.918 -11.062 1.00 78.56 71 ASN A C 1
ATOM 553 O O . ASN A 1 71 ? -8.532 10.879 -11.322 1.00 78.56 71 ASN A O 1
ATOM 557 N N . SER A 1 72 ? -9.506 8.945 -11.934 1.00 76.12 72 SER A N 1
ATOM 558 C CA . SER A 1 72 ? -8.911 8.889 -13.275 1.00 76.12 72 SER A CA 1
ATOM 559 C C . SER A 1 72 ? -9.222 10.120 -14.139 1.00 76.12 72 SER A C 1
ATOM 561 O O . SER A 1 72 ? -8.459 10.442 -15.045 1.00 76.12 72 SER A O 1
ATOM 563 N N . ASN A 1 73 ? -10.302 10.848 -13.834 1.00 81.88 73 ASN A N 1
ATOM 564 C CA . ASN A 1 73 ? -10.688 12.086 -14.514 1.00 81.88 73 ASN A CA 1
ATOM 565 C C . ASN A 1 73 ? -10.059 13.347 -13.901 1.00 81.88 73 ASN A C 1
ATOM 567 O O . ASN A 1 73 ? -10.230 14.441 -14.438 1.00 81.88 73 ASN A O 1
ATOM 571 N N . VAL A 1 74 ? -9.363 13.230 -12.770 1.00 81.69 74 VAL A N 1
ATOM 572 C CA . VAL A 1 74 ? -8.714 14.352 -12.089 1.00 81.69 74 VAL A CA 1
ATOM 573 C C . VAL A 1 74 ? -7.210 14.122 -12.131 1.00 81.69 74 VAL A C 1
ATOM 575 O O . VAL A 1 74 ? -6.734 13.175 -11.517 1.00 81.69 74 VAL A O 1
ATOM 578 N N . PRO A 1 75 ? -6.422 14.981 -12.796 1.00 78.75 75 PRO A N 1
ATOM 579 C CA . PRO A 1 75 ? -4.972 14.852 -12.767 1.00 78.75 75 PRO A CA 1
ATOM 580 C C . PRO A 1 75 ? -4.448 14.842 -11.324 1.00 78.75 75 PRO A C 1
ATOM 582 O O . PRO A 1 75 ? -4.594 15.820 -10.590 1.00 78.75 75 PRO A O 1
ATOM 585 N N . HIS A 1 76 ? -3.814 13.743 -10.919 1.00 79.06 76 HIS A N 1
ATOM 586 C CA . HIS A 1 76 ? -3.103 13.631 -9.650 1.00 79.06 76 HIS A CA 1
ATOM 587 C C . HIS A 1 76 ? -1.682 13.123 -9.889 1.00 79.06 76 HIS A C 1
ATOM 589 O O . HIS A 1 76 ? -1.413 12.338 -10.791 1.00 79.06 76 HIS A O 1
ATOM 595 N N . SER A 1 77 ? -0.744 13.600 -9.072 1.00 76.81 77 SER A N 1
ATOM 596 C CA . SER A 1 77 ? 0.667 13.190 -9.125 1.00 76.81 77 SER A CA 1
ATOM 597 C C . SER A 1 77 ? 1.000 12.065 -8.146 1.00 76.81 77 SER A C 1
ATOM 599 O O . SER A 1 77 ? 2.146 11.629 -8.066 1.00 76.81 77 SER A O 1
ATOM 601 N N . PHE A 1 78 ? 0.018 11.622 -7.362 1.00 79.56 78 PHE A N 1
ATOM 602 C CA . PHE A 1 78 ? 0.187 10.543 -6.404 1.00 79.56 78 PHE A CA 1
ATOM 603 C C . PHE A 1 78 ? -0.215 9.226 -7.059 1.00 79.56 78 PHE A C 1
ATOM 605 O O . PHE A 1 78 ? -1.394 9.021 -7.320 1.00 79.56 78 PHE A O 1
ATOM 612 N N . ILE A 1 79 ? 0.765 8.377 -7.355 1.00 83.75 79 ILE A N 1
ATOM 613 C CA . ILE A 1 79 ? 0.557 7.031 -7.891 1.00 83.75 79 ILE A CA 1
ATOM 614 C C . ILE A 1 79 ? 1.387 6.090 -7.028 1.00 83.75 79 ILE A C 1
ATOM 616 O O . ILE A 1 79 ? 2.615 6.181 -7.038 1.00 83.75 79 ILE A O 1
ATOM 620 N N . ASP A 1 80 ? 0.725 5.194 -6.300 1.00 91.88 80 ASP A N 1
ATOM 621 C CA . ASP A 1 80 ? 1.378 4.225 -5.414 1.00 91.88 80 ASP A CA 1
ATOM 622 C C . ASP A 1 80 ? 1.277 2.806 -5.992 1.00 91.88 80 ASP A C 1
ATOM 624 O O . ASP A 1 80 ? 0.781 1.861 -5.390 1.00 91.88 80 ASP A O 1
ATOM 628 N N . SER A 1 81 ? 1.698 2.668 -7.249 1.00 94.88 81 SER A N 1
ATOM 629 C CA . SER A 1 81 ? 1.484 1.456 -8.055 1.00 94.88 81 SER A CA 1
ATOM 630 C C . SER A 1 81 ? 2.293 0.229 -7.613 1.00 94.88 81 SER A C 1
ATOM 632 O O . SER A 1 81 ? 2.063 -0.870 -8.110 1.00 94.88 81 SER A O 1
ATOM 634 N N . VAL A 1 82 ? 3.226 0.380 -6.673 1.00 96.94 82 VAL A N 1
ATOM 635 C CA . VAL A 1 82 ? 3.947 -0.753 -6.065 1.00 96.94 82 VAL A CA 1
ATOM 636 C C . VAL A 1 82 ? 3.209 -1.326 -4.858 1.00 96.94 82 VAL A C 1
ATOM 638 O O . VAL A 1 82 ? 3.570 -2.395 -4.369 1.00 96.94 82 VAL A O 1
ATOM 641 N N . HIS A 1 83 ? 2.211 -0.601 -4.361 1.00 97.56 83 HIS A N 1
ATOM 642 C CA . HIS A 1 83 ? 1.569 -0.860 -3.092 1.00 97.56 83 HIS A CA 1
ATOM 643 C C . HIS A 1 83 ? 0.338 -1.742 -3.255 1.00 97.56 83 HIS A C 1
ATOM 645 O O . HIS A 1 83 ? -0.513 -1.503 -4.114 1.00 97.56 83 HIS A O 1
ATOM 651 N N . VAL A 1 84 ? 0.207 -2.732 -2.378 1.00 98.25 84 VAL A N 1
ATOM 652 C CA . VAL A 1 84 ? -1.030 -3.490 -2.192 1.00 98.25 84 VAL A CA 1
ATOM 653 C C . VAL A 1 84 ? -1.398 -3.528 -0.718 1.00 98.25 84 VAL A C 1
ATOM 655 O O . VAL A 1 84 ? -0.527 -3.623 0.150 1.00 98.25 84 VAL A O 1
ATOM 658 N N . GLN A 1 85 ? -2.693 -3.495 -0.417 1.00 97.94 85 GLN A N 1
ATOM 659 C CA . GLN A 1 85 ? -3.168 -3.596 0.956 1.00 97.94 85 GLN A CA 1
ATOM 660 C C . GLN A 1 85 ? -4.488 -4.337 1.083 1.00 97.94 85 GLN A C 1
ATOM 662 O O . GLN A 1 85 ? -5.312 -4.385 0.174 1.00 97.94 85 GLN A O 1
ATOM 667 N N . ARG A 1 86 ? -4.698 -4.895 2.272 1.00 96.12 86 ARG A N 1
ATOM 668 C CA . ARG A 1 86 ? -5.923 -5.609 2.604 1.00 96.12 86 ARG A CA 1
ATOM 669 C C . ARG A 1 86 ? -7.011 -4.693 3.149 1.00 96.12 86 ARG A C 1
ATOM 671 O O . ARG A 1 86 ? -8.157 -5.076 3.096 1.00 96.12 86 ARG A O 1
ATOM 678 N N . CYS A 1 87 ? -6.681 -3.517 3.685 1.00 96.56 87 CYS A N 1
ATOM 679 C CA . CYS A 1 87 ? -7.635 -2.608 4.332 1.00 96.56 87 CYS A CA 1
ATOM 680 C C . CYS A 1 87 ? -8.178 -1.558 3.347 1.00 96.56 87 CYS A C 1
ATOM 682 O O . CYS A 1 87 ? -7.390 -0.871 2.706 1.00 96.56 87 CYS A O 1
ATOM 684 N N . SER A 1 88 ? -9.497 -1.382 3.241 1.00 94.94 88 SER A N 1
ATOM 685 C CA . SER A 1 88 ? -10.090 -0.282 2.461 1.00 94.94 88 SER A CA 1
ATOM 686 C C . SER A 1 88 ? -9.849 1.088 3.101 1.00 94.94 88 SER A C 1
ATOM 688 O O . SER A 1 88 ? -9.647 1.193 4.312 1.00 94.94 88 SER A O 1
ATOM 690 N N . ILE A 1 89 ? -9.892 2.167 2.307 1.00 91.50 89 ILE A N 1
ATOM 691 C CA . ILE A 1 89 ? -9.788 3.545 2.830 1.00 91.50 89 ILE A CA 1
ATOM 692 C C . ILE A 1 89 ? -10.876 3.802 3.885 1.00 91.50 89 ILE A C 1
ATOM 694 O O . ILE A 1 89 ? -10.581 4.373 4.935 1.00 91.50 89 ILE A O 1
ATOM 698 N N . ALA A 1 90 ? -12.094 3.299 3.659 1.00 93.62 90 ALA A N 1
ATOM 699 C CA . ALA A 1 90 ? -13.213 3.407 4.593 1.00 93.62 90 ALA A CA 1
ATOM 700 C C . ALA A 1 90 ? -12.919 2.774 5.970 1.00 93.62 90 ALA A C 1
ATOM 702 O O . ALA A 1 90 ? -13.377 3.277 6.996 1.00 93.62 90 ALA A O 1
ATOM 703 N N . ARG A 1 91 ? -12.113 1.704 6.022 1.00 96.38 91 ARG A N 1
ATOM 704 C CA . ARG A 1 91 ? -11.763 0.995 7.267 1.00 96.38 91 ARG A CA 1
ATOM 705 C C . ARG A 1 91 ? -10.518 1.520 7.971 1.00 96.38 91 ARG A C 1
ATOM 707 O O . ARG A 1 91 ? -10.321 1.196 9.148 1.00 96.38 91 ARG A O 1
ATOM 714 N N . GLN A 1 92 ? -9.694 2.339 7.315 1.00 96.00 92 GLN A N 1
ATOM 715 C CA . GLN A 1 92 ? -8.420 2.801 7.881 1.00 96.00 92 GLN A CA 1
ATOM 716 C C . GLN A 1 92 ? -8.595 3.495 9.236 1.00 96.00 92 GLN A C 1
ATOM 718 O O . GLN A 1 92 ? -7.838 3.218 10.161 1.00 96.00 92 GLN A O 1
ATOM 723 N N . ALA A 1 93 ? -9.629 4.324 9.407 1.00 96.81 93 ALA A N 1
ATOM 724 C CA . ALA A 1 93 ? -9.887 4.999 10.681 1.00 96.81 93 ALA A CA 1
ATOM 725 C C . ALA A 1 93 ? -10.120 4.004 11.839 1.00 96.81 93 ALA A C 1
ATOM 727 O O . ALA A 1 93 ? -9.537 4.152 12.917 1.00 96.81 93 ALA A O 1
ATOM 728 N N . SER A 1 94 ? -10.918 2.955 11.610 1.00 97.62 94 SER A N 1
ATOM 729 C CA . SER A 1 94 ? -11.171 1.906 12.609 1.00 97.62 94 SER A CA 1
ATOM 730 C C . SER A 1 94 ? -9.957 1.008 12.855 1.00 97.62 94 SER A C 1
ATOM 732 O O . SER A 1 94 ? -9.717 0.611 13.993 1.00 97.62 94 SER A O 1
ATOM 734 N N . LEU A 1 95 ? -9.150 0.751 11.820 1.00 97.88 95 LEU A N 1
ATOM 735 C CA . LEU A 1 95 ? -7.886 0.029 11.956 1.00 97.88 95 LEU A CA 1
ATOM 736 C C . LEU A 1 95 ? -6.894 0.822 12.818 1.00 97.88 95 LEU A C 1
ATOM 738 O O . LEU A 1 95 ? -6.318 0.294 13.766 1.00 97.88 95 LEU A O 1
ATOM 742 N N . PHE A 1 96 ? -6.726 2.115 12.531 1.00 97.00 96 PHE A N 1
ATOM 743 C CA . PHE A 1 96 ? -5.737 2.965 13.199 1.00 97.00 96 PHE A CA 1
ATOM 744 C C . PHE A 1 96 ? -6.086 3.250 14.661 1.00 97.00 96 PHE A C 1
ATOM 746 O O . PHE A 1 96 ? -5.192 3.442 15.482 1.00 97.00 96 PHE A O 1
ATOM 753 N N . THR A 1 97 ? -7.376 3.232 14.997 1.00 97.12 97 THR A N 1
ATOM 754 C CA . THR A 1 97 ? -7.874 3.331 16.378 1.00 97.12 97 THR A CA 1
ATOM 755 C C . THR A 1 97 ? -8.009 1.969 17.071 1.00 97.12 97 THR A C 1
ATOM 757 O O . THR A 1 97 ? -8.504 1.908 18.196 1.00 97.12 97 THR A O 1
ATOM 760 N N . GLN A 1 98 ? -7.560 0.887 16.419 1.00 96.06 98 GLN A N 1
ATOM 761 C CA . GLN A 1 98 ? -7.601 -0.497 16.911 1.00 96.06 98 GLN A CA 1
ATOM 762 C C . GLN A 1 98 ? -9.007 -0.989 17.288 1.00 96.06 98 GLN A C 1
ATOM 764 O O . GLN A 1 98 ? -9.158 -1.933 18.058 1.00 96.06 98 GLN A O 1
ATOM 769 N N . GLN A 1 99 ? -10.049 -0.369 16.734 1.00 98.19 99 GLN A N 1
ATOM 770 C CA . GLN A 1 99 ? -11.435 -0.806 16.911 1.00 98.19 99 GLN A CA 1
ATOM 771 C C . GLN A 1 99 ? -11.783 -1.979 15.990 1.00 98.19 99 GLN A C 1
ATOM 773 O O . GLN A 1 99 ? -12.807 -2.634 16.169 1.00 98.19 99 GLN A O 1
ATOM 778 N N . TRP A 1 100 ? -10.950 -2.234 14.980 1.00 97.62 100 TRP A N 1
ATOM 779 C CA . TRP A 1 100 ? -11.180 -3.274 13.992 1.00 97.62 100 TRP A CA 1
ATOM 780 C C . TRP A 1 100 ? -9.864 -3.793 13.405 1.00 97.62 100 TRP A C 1
ATOM 782 O O . TRP A 1 100 ? -8.905 -3.042 13.229 1.00 97.62 100 TRP A O 1
ATOM 792 N N . TYR A 1 101 ? -9.849 -5.079 13.060 1.00 97.69 101 TYR A N 1
ATOM 793 C CA . TYR A 1 101 ? -8.791 -5.738 12.299 1.00 97.69 101 TYR A CA 1
ATOM 794 C C . TYR A 1 101 ? -9.443 -6.786 11.380 1.00 97.69 101 TYR A C 1
ATOM 796 O O . TYR A 1 101 ? -10.359 -7.477 11.831 1.00 97.69 101 TYR A O 1
ATOM 804 N N . PRO A 1 102 ? -9.022 -6.924 10.111 1.00 96.81 102 PRO A N 1
ATOM 805 C CA . PRO A 1 102 ? -9.673 -7.832 9.175 1.00 96.81 102 PRO A CA 1
ATOM 806 C C . PRO A 1 102 ? -9.451 -9.297 9.558 1.00 96.81 102 PRO A C 1
ATOM 808 O O . PRO A 1 102 ? -8.313 -9.759 9.662 1.00 96.81 102 PRO A O 1
ATOM 811 N N . ASP A 1 103 ? -10.537 -10.056 9.696 1.00 95.62 103 ASP A N 1
ATOM 812 C CA . ASP A 1 103 ? -10.467 -11.513 9.834 1.00 95.62 103 ASP A CA 1
ATOM 813 C C . ASP A 1 103 ? -10.097 -12.186 8.500 1.00 95.62 103 ASP A C 1
ATOM 815 O O . ASP A 1 103 ? -9.894 -11.517 7.492 1.00 95.62 103 ASP A O 1
ATOM 819 N N . LYS A 1 104 ? -10.006 -13.518 8.458 1.00 93.50 104 LYS A N 1
ATOM 820 C CA . LYS A 1 104 ? -9.642 -14.270 7.242 1.00 93.50 104 LYS A CA 1
ATOM 821 C C . LYS A 1 104 ? -10.647 -14.164 6.081 1.00 93.50 104 LYS A C 1
ATOM 823 O O . LYS A 1 104 ? -10.252 -14.386 4.945 1.00 93.50 104 LYS A O 1
ATOM 828 N N . ASN A 1 105 ? -11.913 -13.862 6.360 1.00 94.62 105 ASN A N 1
ATOM 829 C CA . ASN A 1 105 ? -13.002 -13.842 5.381 1.00 94.62 105 ASN A CA 1
ATOM 830 C C . ASN A 1 105 ? -13.271 -12.431 4.844 1.00 94.62 105 ASN A C 1
ATOM 832 O O . ASN A 1 105 ? -14.008 -12.286 3.875 1.00 94.62 105 ASN A O 1
ATOM 836 N N . TYR A 1 106 ? -12.698 -11.401 5.470 1.00 95.19 106 TYR A N 1
ATOM 837 C CA . TYR A 1 106 ? -12.842 -10.024 5.020 1.00 95.19 106 TYR A CA 1
ATOM 838 C C . TYR A 1 106 ? -12.397 -9.833 3.563 1.00 95.19 106 TYR A C 1
ATOM 840 O O . TYR A 1 106 ? -11.257 -10.162 3.208 1.00 95.19 106 TYR A O 1
ATOM 848 N N . ASN A 1 107 ? -13.298 -9.236 2.780 1.00 94.88 107 ASN A N 1
ATOM 849 C CA . ASN A 1 107 ? -13.098 -8.795 1.410 1.00 94.88 107 ASN A CA 1
ATOM 850 C C . ASN A 1 107 ? -13.141 -7.252 1.350 1.00 94.88 107 ASN A C 1
ATOM 852 O O . ASN A 1 107 ? -14.188 -6.667 1.632 1.00 94.88 107 ASN A O 1
ATOM 856 N N . PRO A 1 108 ? -12.045 -6.568 0.976 1.00 94.56 108 PRO A N 1
ATOM 857 C CA . PRO A 1 108 ? -12.020 -5.106 0.932 1.00 94.56 108 PRO A CA 1
ATOM 858 C C . PRO A 1 108 ? -12.949 -4.481 -0.114 1.00 94.56 108 PRO A C 1
ATOM 860 O O . PRO A 1 108 ? -13.273 -3.302 0.014 1.00 94.56 108 PRO A O 1
ATOM 863 N N . TYR A 1 109 ? -13.377 -5.242 -1.125 1.00 93.62 109 TYR A N 1
ATOM 864 C CA . TYR A 1 109 ? -14.294 -4.764 -2.163 1.00 93.62 109 TYR A CA 1
ATOM 865 C C . TYR A 1 109 ? -15.738 -4.609 -1.680 1.00 93.62 109 TYR A C 1
ATOM 867 O O . TYR A 1 109 ? -16.506 -3.902 -2.321 1.00 93.62 109 TYR A O 1
ATOM 875 N N . ASP A 1 110 ? -16.098 -5.204 -0.541 1.00 93.50 110 ASP A N 1
ATOM 876 C CA . ASP A 1 110 ? -17.433 -5.042 0.048 1.00 93.50 110 ASP A CA 1
ATOM 877 C C . ASP A 1 110 ? -17.618 -3.648 0.692 1.00 93.50 110 ASP A C 1
ATOM 879 O O . ASP A 1 110 ? -18.736 -3.269 1.037 1.00 93.50 110 ASP A O 1
ATOM 883 N N . ASP A 1 111 ? -16.527 -2.888 0.878 1.00 88.50 111 ASP A N 1
ATOM 884 C CA . ASP A 1 111 ? -16.541 -1.525 1.427 1.00 88.50 111 ASP A CA 1
ATOM 885 C C . ASP A 1 111 ? -16.495 -0.418 0.340 1.00 88.50 111 ASP A C 1
ATOM 887 O O . ASP A 1 111 ? -16.489 0.763 0.706 1.00 88.50 111 ASP A O 1
ATOM 891 N N . LEU A 1 112 ? -16.369 -0.769 -0.953 1.00 74.19 112 LEU A N 1
ATOM 892 C CA . LEU A 1 112 ? -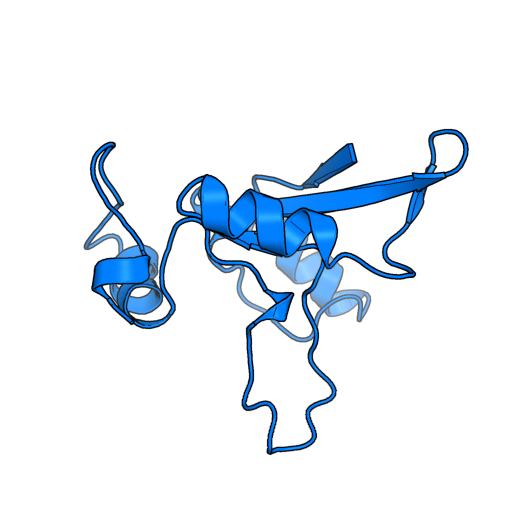16.179 0.175 -2.074 1.00 74.19 112 LEU A CA 1
ATOM 893 C C . LEU A 1 112 ? -17.488 0.594 -2.755 1.00 74.19 112 LEU A C 1
ATOM 895 O O . LEU A 1 112 ? -18.415 -0.238 -2.858 1.00 74.19 112 LEU A O 1
#

Sequence (112 aa):
MVFETFRSQARQQLLFQQGATKLQKVGVHNFGLACDIVKSINGDPSWKGDFSLLGELAHSYGLIWGGDWGNSNVPHSFIDSVHVQRCSIARQASLFTQQWYPDKNYNPYDDL

Radius of gyration: 14.32 Å; chains: 1; bounding box: 37×29×32 Å

Foldseek 3Di:
DWDAQADDLVNLCVCVVVVVDVDNGDFQSNVSFKTFAADQDVNDGDPDDDLVVVCVVCVVVLKDAQQPPDDPVDDDPDGSRRMIGNAAPVCRVCVVVVVDDDDPPDRNVVVD